Protein AF-A0A0P0V5Y0-F1 (afdb_monomer_lite)

Organism: Oryza sativa subsp. japonica (NCBI:txid39947)

Sequence (108 aa):
MEEQNARRGRGQGNDEEQRSMAKELRIKAKDQLRSLWWTFSMKVKYNGREELCYTEPRGRSHISLITACKAYLLHHTPSTTMQTSSINKKKEMVKCRLHHMHVRRLQQ

Structure (mmCIF, N/CA/C/O backbone):
data_AF-A0A0P0V5Y0-F1
#
_entry.id   AF-A0A0P0V5Y0-F1
#
loop_
_atom_site.group_PDB
_atom_site.id
_atom_site.type_symbol
_atom_site.label_atom_id
_atom_site.label_alt_id
_atom_site.label_comp_id
_atom_site.label_asym_id
_atom_site.label_entity_id
_atom_site.label_seq_id
_atom_site.pdbx_PDB_ins_code
_atom_site.Cartn_x
_atom_site.Cartn_y
_atom_site.Cartn_z
_atom_site.occupancy
_atom_site.B_iso_or_equiv
_atom_site.auth_seq_id
_atom_site.auth_comp_id
_atom_site.auth_asym_id
_atom_site.auth_atom_id
_atom_site.pdbx_PDB_model_num
ATOM 1 N N . MET A 1 1 ? 54.535 -7.305 -23.816 1.00 54.16 1 MET A N 1
ATOM 2 C CA . MET A 1 1 ? 53.908 -7.387 -22.477 1.00 54.16 1 MET A CA 1
ATOM 3 C C . MET A 1 1 ? 52.418 -7.164 -22.700 1.00 54.16 1 MET A C 1
ATOM 5 O O . MET A 1 1 ? 51.938 -6.047 -22.596 1.00 54.16 1 MET A O 1
ATOM 9 N N . GLU A 1 2 ? 51.734 -8.195 -23.188 1.00 54.25 2 GLU A N 1
ATOM 10 C CA . GLU A 1 2 ? 50.424 -8.098 -23.844 1.00 54.25 2 GLU A CA 1
ATOM 11 C C . GLU A 1 2 ? 49.467 -9.086 -23.176 1.00 54.25 2 GLU A C 1
ATOM 13 O O . GLU A 1 2 ? 49.187 -10.147 -23.706 1.00 54.25 2 GLU A O 1
ATOM 18 N N . GLU A 1 3 ? 49.032 -8.782 -21.952 1.00 57.47 3 GLU A N 1
ATOM 19 C CA . GLU A 1 3 ? 47.948 -9.539 -21.316 1.00 57.47 3 GLU A CA 1
ATOM 20 C C . GLU A 1 3 ? 47.280 -8.715 -20.209 1.00 57.47 3 GLU A C 1
ATOM 22 O O . GLU A 1 3 ? 47.335 -9.014 -19.020 1.00 57.47 3 GLU A O 1
ATOM 27 N N . GLN A 1 4 ? 46.649 -7.610 -20.592 1.00 65.19 4 GLN A N 1
ATOM 28 C CA . GLN A 1 4 ? 45.656 -6.962 -19.745 1.00 65.19 4 GLN A CA 1
ATOM 29 C C . GLN A 1 4 ? 44.454 -6.688 -20.621 1.00 65.19 4 GLN A C 1
ATOM 31 O O . GLN A 1 4 ? 44.540 -5.843 -21.500 1.00 65.19 4 GLN A O 1
ATOM 36 N N . ASN A 1 5 ? 43.389 -7.469 -20.431 1.00 58.19 5 ASN A N 1
ATOM 37 C CA . ASN A 1 5 ? 41.973 -7.115 -20.617 1.00 58.19 5 ASN A CA 1
ATOM 38 C C . ASN A 1 5 ? 41.115 -8.383 -20.799 1.00 58.19 5 ASN A C 1
ATOM 40 O O . ASN A 1 5 ? 40.244 -8.440 -21.666 1.00 58.19 5 ASN A O 1
ATOM 44 N N . ALA A 1 6 ? 41.299 -9.396 -19.943 1.00 60.72 6 ALA A N 1
ATOM 45 C CA . ALA A 1 6 ? 40.265 -10.405 -19.730 1.00 60.72 6 ALA A CA 1
ATOM 46 C C . ALA A 1 6 ? 39.089 -9.723 -19.012 1.00 60.72 6 ALA A C 1
ATOM 48 O O . ALA A 1 6 ? 39.053 -9.551 -17.789 1.00 60.72 6 ALA A O 1
ATOM 49 N N . ARG A 1 7 ? 38.170 -9.206 -19.828 1.00 59.94 7 ARG A N 1
ATOM 50 C CA . ARG A 1 7 ? 36.964 -8.485 -19.432 1.00 59.94 7 ARG A CA 1
ATOM 51 C C . ARG A 1 7 ? 36.176 -9.335 -18.440 1.00 59.94 7 ARG A C 1
ATOM 53 O O . ARG A 1 7 ? 35.706 -10.419 -18.765 1.00 59.94 7 ARG A O 1
ATOM 60 N N . ARG A 1 8 ? 36.012 -8.807 -17.225 1.00 56.88 8 ARG A N 1
ATOM 61 C CA . ARG A 1 8 ? 35.113 -9.338 -16.197 1.00 56.88 8 ARG A CA 1
ATOM 62 C C . ARG A 1 8 ? 33.692 -9.382 -16.765 1.00 56.88 8 ARG A C 1
ATOM 64 O O . ARG A 1 8 ? 33.005 -8.360 -16.764 1.00 56.88 8 ARG A O 1
ATOM 71 N N . GLY A 1 9 ? 33.268 -10.546 -17.252 1.00 52.00 9 GLY A N 1
ATOM 72 C CA . GLY A 1 9 ? 31.875 -10.831 -17.577 1.00 52.00 9 GLY A CA 1
ATOM 73 C C . GLY A 1 9 ? 31.048 -10.715 -16.302 1.00 52.00 9 GLY A C 1
ATOM 74 O O . GLY A 1 9 ? 31.023 -11.626 -15.480 1.00 52.00 9 GLY A O 1
ATOM 75 N N . ARG A 1 10 ? 30.446 -9.545 -16.079 1.00 57.91 10 ARG A N 1
ATOM 76 C CA . ARG A 1 10 ? 29.523 -9.319 -14.966 1.00 57.91 10 ARG A CA 1
ATOM 77 C C . ARG A 1 10 ? 28.174 -9.909 -15.352 1.00 57.91 10 ARG A C 1
ATOM 79 O O . ARG A 1 10 ? 27.623 -9.546 -16.383 1.00 57.91 10 ARG A O 1
ATOM 86 N N . GLY A 1 11 ? 27.704 -10.844 -14.530 1.00 56.50 11 GLY A N 1
ATOM 87 C CA . GLY A 1 11 ? 26.513 -11.654 -14.750 1.00 56.50 11 GLY A CA 1
ATOM 88 C C . GLY A 1 11 ? 25.241 -10.832 -14.901 1.00 56.50 11 GLY A C 1
ATOM 89 O O . GLY A 1 11 ? 24.633 -10.448 -13.912 1.00 56.50 11 GLY A O 1
ATOM 90 N N . GLN A 1 12 ? 24.836 -10.629 -16.151 1.00 62.06 12 GLN A N 1
ATOM 91 C CA . GLN A 1 12 ? 23.568 -10.002 -16.531 1.00 62.06 12 GLN A CA 1
ATOM 92 C C . GLN A 1 12 ? 22.372 -10.972 -16.453 1.00 62.06 12 GLN A C 1
ATOM 94 O O . GLN A 1 12 ? 21.233 -10.538 -16.556 1.00 62.06 12 GLN A O 1
ATOM 99 N N . GLY A 1 13 ? 22.601 -12.279 -16.261 1.00 67.06 13 GLY A N 1
ATOM 100 C CA . GLY A 1 13 ? 21.538 -13.293 -16.324 1.00 67.06 13 GLY A CA 1
ATOM 101 C C . GLY A 1 13 ? 20.594 -13.330 -15.117 1.00 67.06 13 GLY A C 1
ATOM 102 O O . GLY A 1 13 ? 19.420 -13.642 -15.272 1.00 67.06 13 GLY A O 1
ATOM 103 N N . ASN A 1 14 ? 21.066 -12.970 -13.919 1.00 79.12 14 ASN A N 1
ATOM 104 C CA . ASN A 1 14 ? 20.279 -13.170 -12.694 1.00 79.12 14 ASN A CA 1
ATOM 105 C C . ASN A 1 14 ? 19.366 -11.980 -12.355 1.00 79.12 14 ASN A C 1
ATOM 107 O O . ASN A 1 14 ? 18.508 -12.098 -11.482 1.00 79.12 14 ASN A O 1
ATOM 111 N N . ASP A 1 15 ? 19.543 -10.831 -13.010 1.00 86.12 15 ASP A N 1
ATOM 112 C CA . ASP A 1 15 ? 18.839 -9.596 -12.647 1.00 86.12 15 ASP A CA 1
ATOM 113 C C . ASP A 1 15 ? 17.341 -9.666 -12.988 1.00 86.12 15 ASP A C 1
ATOM 115 O O . ASP A 1 15 ? 16.496 -9.198 -12.218 1.00 86.12 15 ASP A O 1
ATOM 119 N N . GLU A 1 16 ? 16.989 -10.279 -14.122 1.00 89.06 16 GLU A N 1
ATOM 120 C CA . GLU A 1 16 ? 15.594 -10.428 -14.549 1.00 89.06 16 GLU A CA 1
ATOM 121 C C . GLU A 1 16 ? 14.837 -11.449 -13.693 1.00 89.06 16 GLU A C 1
ATOM 123 O O . GLU A 1 16 ? 13.730 -11.162 -13.226 1.00 89.06 16 GLU A O 1
ATOM 128 N N . GLU A 1 17 ? 15.455 -12.596 -13.403 1.00 90.06 17 GLU A N 1
ATOM 129 C CA . GLU A 1 17 ? 14.879 -13.614 -12.520 1.00 90.06 17 GLU A CA 1
ATOM 130 C C . GLU A 1 17 ? 14.650 -13.054 -11.110 1.00 90.06 17 GLU A C 1
ATOM 132 O O . GLU A 1 17 ? 13.548 -13.160 -10.562 1.00 90.06 17 GLU A O 1
ATOM 137 N N . GLN A 1 18 ? 15.642 -12.352 -10.550 1.00 91.88 18 GLN A N 1
ATOM 138 C CA . GLN A 1 18 ? 15.505 -11.686 -9.252 1.00 91.88 18 GLN A CA 1
ATOM 139 C C . GLN A 1 18 ? 14.395 -10.633 -9.261 1.00 91.88 18 GLN A C 1
ATOM 141 O O . GLN A 1 18 ? 13.644 -10.512 -8.288 1.00 91.88 18 GLN A O 1
ATOM 146 N N . ARG A 1 19 ? 14.247 -9.875 -10.353 1.00 93.06 19 ARG A N 1
ATOM 147 C CA . ARG A 1 19 ? 13.165 -8.894 -10.497 1.00 93.06 19 ARG A CA 1
ATOM 148 C C . ARG A 1 19 ? 11.794 -9.566 -10.552 1.00 93.06 19 ARG A C 1
ATOM 150 O O . ARG A 1 19 ? 10.856 -9.060 -9.925 1.00 93.06 19 ARG A O 1
ATOM 157 N N . SER A 1 20 ? 11.676 -10.679 -11.272 1.00 94.25 20 SER A N 1
ATOM 158 C CA . SER A 1 20 ? 10.446 -11.470 -11.354 1.00 94.25 20 SER A CA 1
ATOM 159 C C . SER A 1 20 ? 10.061 -12.027 -9.981 1.00 94.25 20 SER A C 1
ATOM 161 O O . SER A 1 20 ? 8.964 -11.761 -9.482 1.00 94.25 20 SER A O 1
ATOM 163 N N . MET A 1 21 ? 11.013 -12.659 -9.293 1.00 95.12 21 MET A N 1
ATOM 164 C CA . MET A 1 21 ? 10.824 -13.186 -7.941 1.00 95.12 21 MET A CA 1
ATOM 165 C C . MET A 1 21 ? 10.452 -12.080 -6.944 1.00 95.12 21 MET A C 1
ATOM 167 O O . MET A 1 21 ? 9.522 -12.224 -6.148 1.00 95.12 21 MET A O 1
ATOM 171 N N . ALA A 1 22 ? 11.110 -10.919 -7.013 1.00 95.19 22 ALA A N 1
ATOM 172 C CA . ALA A 1 22 ? 10.776 -9.777 -6.168 1.00 95.19 22 ALA A CA 1
ATOM 173 C C . ALA A 1 22 ? 9.351 -9.256 -6.423 1.00 95.19 22 ALA A C 1
ATOM 175 O O . ALA A 1 22 ? 8.686 -8.800 -5.488 1.00 95.19 22 ALA A O 1
ATOM 176 N N . LYS A 1 23 ? 8.864 -9.306 -7.670 1.00 96.06 23 LYS A N 1
ATOM 177 C CA . LYS A 1 23 ? 7.481 -8.942 -8.008 1.00 96.06 23 LYS A CA 1
ATOM 178 C C . LYS A 1 23 ? 6.495 -9.938 -7.401 1.00 96.06 23 LYS A C 1
ATOM 180 O O . LYS A 1 23 ? 5.525 -9.505 -6.779 1.00 96.06 23 LYS A O 1
ATOM 185 N N . GLU A 1 24 ? 6.765 -11.232 -7.519 1.00 97.12 24 GLU A N 1
ATOM 186 C CA . GLU A 1 24 ? 5.932 -12.287 -6.938 1.00 97.12 24 GLU A CA 1
ATOM 187 C C . GLU A 1 24 ? 5.846 -12.165 -5.410 1.00 97.12 24 GLU A C 1
ATOM 189 O O . GLU A 1 24 ? 4.752 -12.150 -4.845 1.00 97.12 24 GLU A O 1
ATOM 194 N N . LEU A 1 25 ? 6.983 -11.968 -4.736 1.00 96.62 25 LEU A N 1
ATOM 195 C CA . LEU A 1 25 ? 7.025 -11.772 -3.285 1.00 96.62 25 LEU A CA 1
ATOM 196 C C . LEU A 1 25 ? 6.228 -10.540 -2.840 1.00 96.62 25 LEU A C 1
ATOM 198 O O . LEU A 1 25 ? 5.548 -10.580 -1.814 1.00 96.62 25 LEU A O 1
ATOM 202 N N . ARG A 1 26 ? 6.260 -9.448 -3.614 1.00 97.31 26 ARG A N 1
ATOM 203 C CA . ARG A 1 26 ? 5.447 -8.253 -3.329 1.00 97.31 26 ARG A CA 1
ATOM 204 C C . ARG A 1 26 ? 3.953 -8.525 -3.465 1.00 97.31 26 ARG A C 1
ATOM 206 O O . ARG A 1 26 ? 3.184 -7.966 -2.687 1.00 97.31 26 ARG A O 1
ATOM 213 N N . ILE A 1 27 ? 3.545 -9.331 -4.445 1.00 97.50 27 ILE A N 1
ATOM 214 C CA . ILE A 1 27 ? 2.141 -9.719 -4.633 1.00 97.50 27 ILE A CA 1
ATOM 215 C C . ILE A 1 27 ? 1.693 -10.577 -3.450 1.00 97.50 27 ILE A C 1
ATOM 217 O O . ILE A 1 27 ? 0.775 -10.176 -2.740 1.00 97.50 27 ILE A O 1
ATOM 221 N N . LYS A 1 28 ? 2.432 -11.649 -3.140 1.00 97.94 28 LYS A N 1
ATOM 222 C CA . LYS A 1 28 ? 2.146 -12.521 -1.990 1.00 97.94 28 LYS A CA 1
ATOM 223 C C . LYS A 1 28 ? 2.055 -11.737 -0.682 1.00 97.94 28 LYS A C 1
ATOM 225 O O . LYS A 1 28 ? 1.118 -11.928 0.083 1.00 97.94 28 LYS A O 1
ATOM 230 N N . ALA A 1 29 ? 2.983 -10.809 -0.441 1.00 97.31 29 ALA A N 1
ATOM 231 C CA . ALA A 1 29 ? 2.943 -9.955 0.744 1.00 97.31 29 ALA A CA 1
ATOM 232 C C . ALA A 1 29 ? 1.667 -9.098 0.803 1.00 97.31 29 ALA A C 1
ATOM 234 O O . ALA A 1 29 ? 1.042 -8.998 1.856 1.00 97.31 29 ALA A O 1
ATOM 235 N N . LYS A 1 30 ? 1.248 -8.500 -0.319 1.00 97.25 30 LYS A N 1
ATOM 236 C CA . LYS A 1 30 ? -0.006 -7.735 -0.383 1.00 97.25 30 LYS A CA 1
ATOM 237 C C . LYS A 1 30 ? -1.228 -8.614 -0.140 1.00 97.25 30 LYS A C 1
ATOM 239 O O . LYS A 1 30 ? -2.139 -8.172 0.553 1.00 97.25 30 LYS A O 1
ATOM 244 N N . ASP A 1 31 ? -1.246 -9.828 -0.675 1.00 98.00 31 ASP A N 1
ATOM 245 C CA . ASP A 1 31 ? -2.367 -10.752 -0.495 1.00 98.00 31 ASP A CA 1
ATOM 246 C C . ASP A 1 31 ? -2.488 -11.209 0.962 1.00 98.00 31 ASP A C 1
ATOM 248 O O . ASP A 1 31 ? -3.588 -11.215 1.513 1.00 98.00 31 ASP A O 1
ATOM 252 N N . GLN A 1 32 ? -1.360 -11.465 1.633 1.00 96.69 32 GLN A N 1
ATOM 253 C CA . GLN A 1 32 ? -1.345 -11.732 3.075 1.00 96.69 32 GLN A CA 1
ATOM 254 C C . GLN A 1 32 ? -1.903 -10.548 3.871 1.00 96.69 32 GLN A C 1
ATOM 256 O O . GLN A 1 32 ? -2.802 -10.724 4.690 1.00 96.69 32 GLN A O 1
ATOM 261 N N . LEU A 1 33 ? -1.457 -9.321 3.588 1.00 97.12 33 LEU A N 1
ATOM 262 C CA . LEU A 1 33 ? -1.998 -8.134 4.255 1.00 97.12 33 LEU A CA 1
ATOM 263 C C . LEU A 1 33 ? -3.512 -7.980 4.003 1.00 97.12 33 LEU A C 1
ATOM 265 O O . LEU A 1 33 ? -4.262 -7.725 4.943 1.00 97.12 33 LEU A O 1
ATOM 269 N N . ARG A 1 34 ? -3.989 -8.202 2.771 1.00 96.88 34 ARG A N 1
ATOM 270 C CA . ARG A 1 34 ? -5.427 -8.164 2.438 1.00 96.88 34 ARG A CA 1
ATOM 271 C C . ARG A 1 34 ? -6.240 -9.191 3.215 1.00 96.88 34 ARG A C 1
ATOM 273 O O . ARG A 1 34 ? -7.299 -8.842 3.725 1.00 96.88 34 ARG A O 1
ATOM 280 N N . SER A 1 35 ? -5.744 -10.424 3.339 1.00 96.50 35 SER A N 1
ATOM 281 C CA . SER A 1 35 ? -6.420 -11.466 4.132 1.00 96.50 35 SER A CA 1
ATOM 282 C C . SER A 1 35 ? -6.575 -11.088 5.608 1.00 96.50 35 SER A C 1
ATOM 284 O O . SER A 1 35 ? -7.475 -11.569 6.289 1.00 96.50 35 SER A O 1
ATOM 286 N N . LEU A 1 36 ? -5.736 -10.168 6.082 1.00 95.06 36 LEU A N 1
ATOM 287 C CA . LEU A 1 36 ? -5.738 -9.634 7.437 1.00 95.06 36 LEU A CA 1
ATOM 288 C C . LEU A 1 36 ? -6.383 -8.251 7.516 1.00 95.06 36 LEU A C 1
ATOM 290 O O . LEU A 1 36 ? -6.069 -7.468 8.414 1.00 95.06 36 LEU A O 1
ATOM 294 N N . TRP A 1 37 ? -7.279 -7.952 6.575 1.00 96.38 37 TRP A N 1
ATOM 295 C CA . TRP A 1 37 ? -8.100 -6.744 6.580 1.00 96.38 37 TRP A CA 1
ATOM 296 C C . TRP A 1 37 ? -7.301 -5.445 6.453 1.00 96.38 37 TRP A C 1
ATOM 298 O O . TRP A 1 37 ? -7.777 -4.371 6.822 1.00 96.38 37 TRP A O 1
ATOM 308 N N . TRP A 1 38 ? -6.087 -5.513 5.904 1.00 97.75 38 TRP A N 1
ATOM 309 C CA . TRP A 1 38 ? -5.384 -4.302 5.513 1.00 97.75 38 TRP A CA 1
ATOM 310 C C . TRP A 1 38 ? -6.015 -3.721 4.257 1.00 97.75 38 TRP A C 1
ATOM 312 O O . TRP A 1 38 ? -6.322 -4.435 3.299 1.00 97.75 38 TRP A O 1
ATOM 322 N N . THR A 1 39 ? -6.140 -2.400 4.237 1.00 97.38 39 THR A N 1
ATOM 323 C CA . THR A 1 39 ? -6.653 -1.665 3.080 1.00 97.38 39 THR A CA 1
ATOM 324 C C . THR A 1 39 ? -5.531 -0.890 2.402 1.00 97.38 39 THR A C 1
ATOM 326 O O . THR A 1 39 ? -4.569 -0.455 3.040 1.00 97.38 39 THR A O 1
ATOM 329 N N . PHE A 1 40 ? -5.627 -0.741 1.080 1.00 96.25 40 PHE A N 1
ATOM 330 C CA . PHE A 1 40 ? -4.659 0.007 0.283 1.00 96.25 40 PHE A CA 1
ATOM 331 C C . PHE A 1 40 ? -5.362 1.189 -0.368 1.00 96.25 40 PHE A C 1
ATOM 333 O O . PHE A 1 40 ? -6.320 0.998 -1.114 1.00 96.25 40 PHE A O 1
ATOM 340 N N . SER A 1 41 ? -4.890 2.400 -0.092 1.00 95.50 41 SER A N 1
ATOM 341 C CA . SER A 1 41 ? -5.467 3.634 -0.630 1.00 95.50 41 SER A CA 1
ATOM 342 C C . SER A 1 41 ? -4.394 4.461 -1.319 1.00 95.50 41 SER A C 1
ATOM 344 O O . SER A 1 41 ? -3.258 4.527 -0.851 1.00 95.50 41 SER A O 1
ATOM 346 N N . MET A 1 42 ? -4.742 5.090 -2.440 1.00 95.62 42 MET A N 1
ATOM 347 C CA . MET A 1 42 ? -3.883 6.094 -3.054 1.00 95.62 42 MET A CA 1
ATOM 348 C C . MET A 1 42 ? -4.177 7.445 -2.409 1.00 95.62 42 MET A C 1
ATOM 350 O O . MET A 1 42 ? -5.336 7.855 -2.342 1.00 95.62 42 MET A O 1
ATOM 354 N N . LYS A 1 43 ? -3.147 8.131 -1.915 1.00 92.44 43 LYS A N 1
ATOM 355 C CA . LYS A 1 43 ? -3.268 9.498 -1.400 1.00 92.44 43 LYS A CA 1
ATOM 356 C C . LYS A 1 43 ? -2.514 10.452 -2.309 1.00 92.44 43 LYS A C 1
ATOM 358 O O . LYS A 1 43 ? -1.332 10.245 -2.567 1.00 92.44 43 LYS A O 1
ATOM 363 N N . VAL A 1 44 ? -3.187 11.507 -2.751 1.00 94.19 44 VAL A N 1
ATOM 364 C CA . VAL A 1 44 ? -2.568 12.598 -3.509 1.00 94.19 44 VAL A CA 1
ATOM 365 C C . VAL A 1 44 ? -2.044 13.639 -2.522 1.00 94.19 44 VAL A C 1
ATOM 367 O O . VAL A 1 44 ? -2.777 14.098 -1.645 1.00 94.19 44 VAL A O 1
ATOM 370 N N . LYS A 1 45 ? -0.762 13.990 -2.626 1.00 90.69 45 LYS A N 1
ATOM 371 C CA . LYS A 1 45 ? -0.135 15.059 -1.836 1.00 90.69 45 LYS A CA 1
ATOM 372 C C . LYS A 1 45 ? -0.353 16.432 -2.477 1.00 90.69 45 LYS A C 1
ATOM 374 O O . LYS A 1 45 ? -0.714 16.534 -3.643 1.00 90.69 45 LYS A O 1
ATOM 379 N N . TYR A 1 46 ? -0.046 17.498 -1.732 1.00 91.69 46 TYR A N 1
ATOM 380 C CA . TYR A 1 46 ? -0.146 18.893 -2.198 1.00 91.69 46 TYR A CA 1
ATOM 381 C C . TYR A 1 46 ? 0.651 19.180 -3.483 1.00 91.69 46 TYR A C 1
ATOM 383 O O . TYR A 1 46 ? 0.305 20.074 -4.241 1.00 91.69 46 TYR A O 1
ATOM 391 N N . ASN A 1 47 ? 1.719 18.420 -3.733 1.00 94.00 47 ASN A N 1
ATOM 392 C CA . ASN A 1 47 ? 2.545 18.525 -4.935 1.00 94.00 47 ASN A CA 1
ATOM 393 C C . ASN A 1 47 ? 2.010 17.687 -6.114 1.00 94.00 47 ASN A C 1
ATOM 395 O O . ASN A 1 47 ? 2.739 17.473 -7.078 1.00 94.00 47 ASN A O 1
ATOM 399 N N . GLY A 1 48 ? 0.794 17.142 -6.009 1.00 93.69 48 GLY A N 1
ATOM 400 C CA . GLY A 1 48 ? 0.194 16.251 -7.004 1.00 93.69 48 GLY A CA 1
ATOM 401 C C . GLY A 1 48 ? 0.769 14.831 -7.011 1.00 93.69 48 GLY A C 1
ATOM 402 O O . GLY A 1 48 ? 0.331 14.000 -7.800 1.00 93.69 48 GLY A O 1
ATOM 403 N N . ARG A 1 49 ? 1.739 14.512 -6.144 1.00 94.19 49 ARG A N 1
ATOM 404 C CA . ARG A 1 49 ? 2.327 13.172 -6.089 1.00 94.19 49 ARG A CA 1
ATOM 405 C C . ARG A 1 49 ? 1.366 12.194 -5.428 1.00 94.19 49 ARG A C 1
ATOM 407 O O . ARG A 1 49 ? 0.945 12.402 -4.291 1.00 94.19 49 ARG A O 1
ATOM 414 N N . GLU A 1 50 ? 1.112 11.090 -6.112 1.00 94.25 50 GLU A N 1
ATOM 415 C CA . GLU A 1 50 ? 0.359 9.966 -5.574 1.00 94.25 50 GLU A CA 1
ATOM 416 C C . GLU A 1 50 ? 1.250 9.035 -4.747 1.00 94.25 50 GLU A C 1
ATOM 418 O O . GLU A 1 50 ? 2.361 8.670 -5.149 1.00 94.25 50 GLU A O 1
ATOM 423 N N . GLU A 1 51 ? 0.760 8.635 -3.578 1.00 93.38 51 GLU A N 1
ATOM 424 C CA . GLU A 1 51 ? 1.429 7.684 -2.702 1.00 93.38 51 GLU A CA 1
ATOM 425 C C . GLU A 1 51 ? 0.477 6.587 -2.233 1.00 93.38 51 GLU A C 1
ATOM 427 O O . GLU A 1 51 ? -0.580 6.839 -1.649 1.00 93.38 51 GLU A O 1
ATOM 432 N N . LEU A 1 52 ? 0.901 5.342 -2.450 1.00 94.69 52 LEU A N 1
ATOM 433 C CA . LEU A 1 52 ? 0.183 4.167 -1.986 1.00 94.69 52 LEU A CA 1
ATOM 434 C C . LEU A 1 52 ? 0.365 4.007 -0.474 1.00 94.69 52 LEU A C 1
ATOM 436 O O . LEU A 1 52 ? 1.468 3.743 0.010 1.00 94.69 52 LEU A O 1
ATOM 440 N N . CYS A 1 53 ? -0.736 4.116 0.257 1.00 96.62 53 CYS A N 1
ATOM 441 C CA . CYS A 1 53 ? -0.812 3.922 1.695 1.00 96.62 53 CYS A CA 1
ATOM 442 C C . CYS A 1 53 ? -1.374 2.537 2.030 1.00 96.62 53 CYS A C 1
ATOM 444 O O . CYS A 1 53 ? -2.320 2.067 1.402 1.00 96.62 53 CYS A O 1
ATOM 446 N N . TYR A 1 54 ? -0.800 1.913 3.053 1.00 98.00 54 TYR A N 1
ATOM 447 C CA . TYR A 1 54 ? -1.173 0.614 3.601 1.00 98.00 54 TYR A CA 1
ATOM 448 C C . TYR A 1 54 ? -1.746 0.841 4.995 1.00 98.00 54 TYR A C 1
ATOM 450 O O . TYR A 1 54 ? -1.010 1.240 5.898 1.00 98.00 54 TYR A O 1
ATOM 458 N N . THR A 1 55 ? -3.039 0.624 5.176 1.00 97.31 55 THR A N 1
ATOM 459 C CA . THR A 1 55 ? -3.732 0.932 6.426 1.00 97.31 55 THR A CA 1
ATOM 460 C C . THR A 1 55 ? -4.044 -0.352 7.179 1.00 97.31 55 THR A C 1
ATOM 462 O O . THR A 1 55 ? -4.705 -1.248 6.657 1.00 97.31 55 THR A O 1
ATOM 465 N N . GLU A 1 56 ? -3.534 -0.431 8.406 1.00 95.81 56 GLU A N 1
ATOM 466 C CA . GLU A 1 56 ? -3.841 -1.482 9.369 1.00 95.81 56 GLU A CA 1
ATOM 467 C C . GLU A 1 56 ? -5.330 -1.454 9.738 1.00 95.81 56 GLU A C 1
ATOM 469 O O . GLU A 1 56 ? -5.905 -0.367 9.854 1.00 95.81 56 GLU A O 1
ATOM 474 N N . PRO A 1 57 ? -5.933 -2.603 10.087 1.00 95.19 57 PRO A N 1
ATOM 475 C CA . PRO A 1 57 ? -7.293 -2.644 10.634 1.00 95.19 57 PRO A CA 1
ATOM 476 C C . PRO A 1 57 ? -7.441 -1.847 11.944 1.00 95.19 57 PRO A C 1
ATOM 478 O O . PRO A 1 57 ? -8.538 -1.442 12.309 1.00 95.19 57 PRO A O 1
ATOM 481 N N . ARG A 1 58 ? -6.332 -1.565 12.643 1.00 92.31 58 ARG A N 1
ATOM 482 C CA . ARG A 1 58 ? -6.285 -0.703 13.840 1.00 92.31 58 ARG A CA 1
ATOM 483 C C . ARG A 1 58 ? -6.244 0.802 13.523 1.00 92.31 58 ARG A C 1
ATOM 485 O O . ARG A 1 58 ? -6.145 1.608 14.442 1.00 92.31 58 ARG A O 1
ATOM 492 N N . GLY A 1 59 ? -6.258 1.189 12.246 1.00 92.38 59 GLY A N 1
ATOM 493 C CA . GLY A 1 59 ? -6.317 2.582 11.785 1.00 92.38 59 GLY A CA 1
ATOM 494 C C . GLY A 1 59 ? -4.966 3.244 11.486 1.00 92.38 59 GLY A C 1
ATOM 495 O O . GLY A 1 59 ? -4.924 4.312 10.874 1.00 92.38 59 GLY A O 1
ATOM 496 N N . ARG A 1 60 ? -3.834 2.627 11.850 1.00 95.00 60 ARG A N 1
ATOM 497 C CA . ARG A 1 60 ? -2.510 3.169 11.497 1.00 95.00 60 ARG A CA 1
ATOM 498 C C . ARG A 1 60 ? -2.243 2.994 10.009 1.00 95.00 60 ARG A C 1
ATOM 500 O O . ARG A 1 60 ? -2.505 1.937 9.451 1.00 95.00 60 ARG A O 1
ATOM 507 N N . SER A 1 61 ? -1.684 4.016 9.370 1.00 95.56 61 SER A N 1
ATOM 508 C CA . SER A 1 61 ? -1.349 3.981 7.944 1.00 95.56 61 SER A CA 1
ATOM 509 C C . SER A 1 61 ? 0.158 4.058 7.723 1.00 95.56 61 SER A C 1
ATOM 511 O O . SER A 1 61 ? 0.845 4.849 8.364 1.00 95.56 61 SER A O 1
ATOM 513 N N . HIS A 1 62 ? 0.656 3.279 6.768 1.00 96.56 62 HIS A N 1
ATOM 514 C CA . HIS A 1 62 ? 2.064 3.187 6.394 1.00 96.56 62 HIS A CA 1
ATOM 515 C C . HIS A 1 62 ? 2.250 3.551 4.928 1.00 96.56 62 HIS A C 1
ATOM 517 O O . HIS A 1 62 ? 1.492 3.110 4.073 1.00 96.56 62 HIS A O 1
ATOM 523 N N . ILE A 1 63 ? 3.301 4.299 4.611 1.00 94.56 63 ILE A N 1
ATOM 524 C CA . ILE A 1 63 ? 3.587 4.748 3.236 1.00 94.56 63 ILE A CA 1
ATOM 525 C C . ILE A 1 63 ? 4.390 3.732 2.407 1.00 94.56 63 ILE A C 1
ATOM 527 O O . ILE A 1 63 ? 4.728 3.987 1.255 1.00 94.56 63 ILE A O 1
ATOM 531 N N . SER A 1 64 ? 4.776 2.592 2.991 1.00 95.19 64 SER A N 1
ATOM 532 C CA . SER A 1 64 ? 5.583 1.585 2.301 1.00 95.19 64 SER A CA 1
ATOM 533 C C . SER A 1 64 ? 5.166 0.166 2.670 1.00 95.19 64 SER A C 1
ATOM 535 O O . SER A 1 64 ? 4.844 -0.117 3.826 1.00 95.19 64 SER A O 1
ATOM 537 N N . LEU A 1 65 ? 5.260 -0.742 1.692 1.00 96.56 65 LEU A N 1
ATOM 538 C CA . LEU A 1 65 ? 5.002 -2.169 1.895 1.00 96.56 65 LEU A CA 1
ATOM 539 C C . LEU A 1 65 ? 5.937 -2.766 2.955 1.00 96.56 65 LEU A C 1
ATOM 541 O O . LEU A 1 65 ? 5.516 -3.582 3.760 1.00 96.56 65 LEU A O 1
ATOM 545 N N . ILE A 1 66 ? 7.202 -2.338 2.984 1.00 96.56 66 ILE A N 1
ATOM 546 C CA . ILE A 1 66 ? 8.192 -2.853 3.940 1.00 96.56 66 ILE A CA 1
ATOM 547 C C . ILE A 1 66 ? 7.780 -2.503 5.371 1.00 96.56 66 ILE A C 1
ATOM 549 O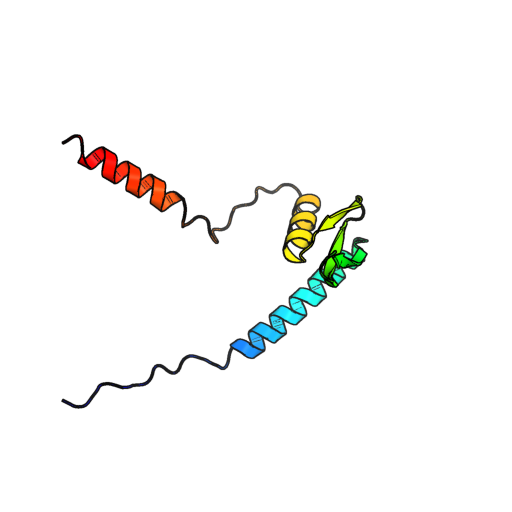 O . ILE A 1 66 ? 7.832 -3.360 6.252 1.00 96.56 66 ILE A O 1
ATOM 553 N N . THR A 1 67 ? 7.369 -1.256 5.613 1.00 96.69 67 THR A N 1
ATOM 554 C CA . THR A 1 67 ? 6.919 -0.820 6.941 1.00 96.69 67 THR A CA 1
ATOM 555 C C . THR A 1 67 ? 5.641 -1.549 7.347 1.00 96.69 67 THR A C 1
ATOM 557 O O . THR A 1 67 ? 5.563 -2.026 8.476 1.00 96.69 67 THR A O 1
ATOM 560 N N . ALA A 1 68 ? 4.699 -1.720 6.414 1.00 97.12 68 ALA A N 1
ATOM 561 C CA . ALA A 1 68 ? 3.485 -2.503 6.632 1.00 97.12 68 ALA A CA 1
ATOM 562 C C . ALA A 1 68 ? 3.802 -3.954 7.040 1.00 97.12 68 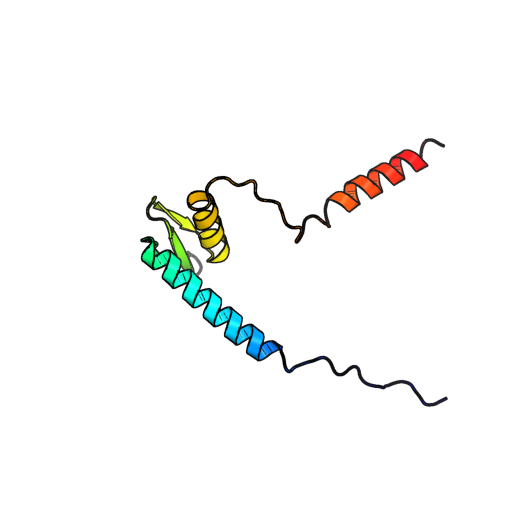ALA A C 1
ATOM 564 O O . ALA A 1 68 ? 3.320 -4.422 8.068 1.00 97.12 68 ALA A O 1
ATOM 565 N N . CYS A 1 69 ? 4.692 -4.641 6.314 1.00 96.50 69 CYS A N 1
ATOM 566 C CA . CYS A 1 69 ? 5.112 -6.002 6.660 1.00 96.50 69 CYS A CA 1
ATOM 567 C C . CYS A 1 69 ? 5.800 -6.075 8.031 1.00 96.50 69 CYS A C 1
ATOM 569 O O . CYS A 1 69 ? 5.554 -7.007 8.791 1.00 96.50 69 CYS A O 1
ATOM 571 N N . LYS A 1 70 ? 6.643 -5.096 8.382 1.00 95.75 70 LYS A N 1
ATOM 572 C CA . LYS A 1 70 ? 7.279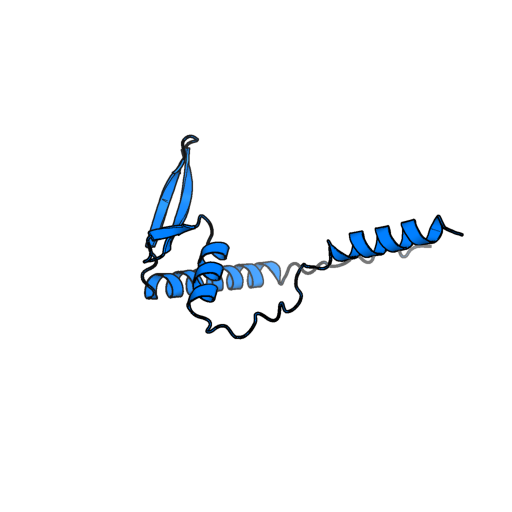 -5.043 9.709 1.00 95.75 70 LYS A CA 1
ATOM 573 C C . LYS A 1 70 ? 6.255 -4.873 10.829 1.00 95.75 70 LYS A C 1
ATOM 575 O O . LYS A 1 70 ? 6.358 -5.554 11.843 1.00 95.75 70 LYS A O 1
ATOM 580 N N . ALA A 1 71 ? 5.280 -3.984 10.643 1.00 94.75 71 ALA A N 1
ATOM 581 C CA . ALA A 1 71 ? 4.209 -3.773 11.610 1.00 94.75 71 ALA A CA 1
ATOM 582 C C . ALA A 1 71 ? 3.326 -5.022 11.752 1.00 94.75 71 ALA A C 1
ATOM 584 O O . ALA A 1 71 ? 3.016 -5.427 12.869 1.00 94.75 71 ALA A O 1
ATOM 585 N N . TYR A 1 72 ? 3.006 -5.689 10.639 1.00 94.25 72 TYR A N 1
ATOM 586 C CA . TYR A 1 72 ? 2.329 -6.983 10.651 1.00 94.25 72 TYR A CA 1
ATOM 587 C C . TYR A 1 72 ? 3.088 -8.019 11.496 1.00 94.25 72 TYR A C 1
ATOM 589 O O . TYR A 1 72 ? 2.511 -8.573 12.434 1.00 94.25 72 TYR A O 1
ATOM 597 N N . LEU A 1 73 ? 4.380 -8.228 11.213 1.00 93.31 73 LEU A N 1
ATOM 598 C CA . LEU A 1 73 ? 5.210 -9.200 11.929 1.00 93.31 73 LEU A CA 1
ATOM 599 C C . LEU A 1 73 ? 5.289 -8.885 13.424 1.00 93.31 73 LEU A C 1
ATOM 601 O O . LEU A 1 73 ? 5.088 -9.784 14.228 1.00 93.31 73 LEU A O 1
ATOM 605 N N . LEU A 1 74 ? 5.470 -7.616 13.801 1.00 91.06 74 LEU A N 1
ATOM 606 C CA . LEU A 1 74 ? 5.513 -7.197 15.207 1.00 91.06 74 LEU A CA 1
ATOM 607 C C . LEU A 1 74 ? 4.261 -7.612 16.002 1.00 91.06 74 LEU A C 1
ATOM 609 O O . LEU A 1 74 ? 4.356 -7.861 17.200 1.00 91.06 74 LEU A O 1
ATOM 613 N N . HIS A 1 75 ? 3.097 -7.677 15.352 1.00 85.88 75 HIS A N 1
ATOM 614 C CA . HIS A 1 75 ? 1.831 -8.033 15.994 1.00 85.88 75 HIS A CA 1
ATOM 615 C C . HIS A 1 75 ? 1.467 -9.522 15.904 1.00 85.88 75 HIS A C 1
ATOM 617 O O . HIS A 1 75 ? 0.612 -9.958 16.671 1.00 85.88 75 HIS A O 1
ATOM 623 N N . HIS A 1 76 ? 2.076 -10.285 14.991 1.00 84.50 76 HIS A N 1
ATOM 624 C CA . HIS A 1 76 ? 1.692 -11.679 14.712 1.00 84.50 76 HIS A CA 1
ATOM 625 C C . HIS A 1 76 ? 2.778 -12.695 15.043 1.00 84.50 76 HIS A C 1
ATOM 627 O O . HIS A 1 76 ? 2.471 -13.870 15.227 1.00 84.50 76 HIS A O 1
ATOM 633 N N . THR A 1 77 ? 4.038 -12.279 15.154 1.00 77.94 77 THR A N 1
ATOM 634 C CA . THR A 1 77 ? 5.039 -13.138 15.774 1.00 77.94 77 THR A CA 1
ATOM 635 C C . THR A 1 77 ? 4.832 -13.039 17.283 1.00 77.94 77 THR A C 1
ATOM 637 O O . THR A 1 77 ? 5.014 -11.940 17.823 1.00 77.94 77 THR A O 1
ATOM 640 N N . PRO A 1 78 ? 4.474 -14.128 17.994 1.00 66.81 78 PRO A N 1
ATOM 641 C CA . PRO A 1 78 ? 4.655 -14.132 19.437 1.00 66.81 78 PRO A CA 1
ATOM 642 C C . PRO A 1 78 ? 6.116 -13.768 19.684 1.00 66.81 78 PRO A C 1
ATOM 644 O O . PRO A 1 78 ? 6.973 -14.152 18.892 1.00 66.81 78 PRO A O 1
ATOM 647 N N . SER A 1 79 ? 6.374 -12.963 20.711 1.00 57.69 79 SER A N 1
ATOM 648 C CA . SER A 1 79 ? 7.679 -12.407 21.072 1.00 57.69 79 SER A CA 1
ATOM 649 C C . SER A 1 79 ? 8.742 -13.492 21.334 1.00 57.69 79 SER A C 1
ATOM 651 O O . SER A 1 79 ? 9.241 -13.645 22.444 1.00 57.69 79 SER A O 1
ATOM 653 N N . THR A 1 80 ? 9.135 -14.245 20.315 1.00 54.53 80 THR A N 1
ATOM 654 C CA . THR A 1 80 ? 10.405 -14.937 20.239 1.00 54.53 80 THR A CA 1
ATOM 655 C C . THR A 1 80 ? 11.364 -13.864 19.786 1.00 54.53 80 THR A C 1
ATOM 657 O O . THR A 1 80 ? 11.438 -13.552 18.599 1.00 54.53 80 THR A O 1
ATOM 660 N N . THR A 1 81 ? 11.987 -13.225 20.779 1.00 58.38 81 THR A N 1
ATOM 661 C CA . THR A 1 81 ? 13.260 -12.513 20.704 1.00 58.38 81 THR A CA 1
ATOM 662 C C . THR A 1 81 ? 13.770 -12.454 19.278 1.00 58.38 81 THR A C 1
ATOM 664 O O . THR A 1 81 ? 14.315 -13.445 18.792 1.00 58.38 81 THR A O 1
ATOM 667 N N . MET A 1 82 ? 13.545 -11.324 18.596 1.00 51.97 82 MET A N 1
ATOM 668 C CA . MET A 1 82 ? 14.187 -11.043 17.320 1.00 51.97 82 MET A CA 1
ATOM 669 C C . MET A 1 82 ? 15.689 -11.187 17.562 1.00 51.97 82 MET A C 1
ATOM 671 O O . MET A 1 82 ? 16.359 -10.240 17.977 1.00 51.97 82 MET A O 1
ATOM 675 N N . GLN A 1 83 ? 16.224 -12.385 17.314 1.00 42.97 83 GLN A N 1
ATOM 676 C CA . GLN A 1 83 ? 17.588 -12.536 16.883 1.00 42.97 83 GLN A CA 1
ATOM 677 C C . GLN A 1 83 ? 17.647 -11.612 15.684 1.00 42.97 83 GLN A C 1
ATOM 679 O O . GLN A 1 83 ? 17.093 -11.885 14.620 1.00 42.97 83 GLN A O 1
ATOM 684 N N . THR A 1 84 ? 18.245 -10.446 15.885 1.00 49.44 84 THR A N 1
ATOM 685 C CA . THR A 1 84 ? 18.804 -9.692 14.789 1.00 49.44 84 THR A CA 1
ATOM 686 C C . THR A 1 84 ? 19.842 -10.622 14.183 1.00 49.44 84 THR A C 1
ATOM 688 O O . THR A 1 84 ? 21.014 -10.574 14.555 1.00 49.44 84 THR A O 1
ATOM 691 N N . SER A 1 85 ? 19.418 -11.516 13.292 1.00 45.88 85 SER A N 1
ATOM 692 C CA . SER A 1 85 ? 20.297 -12.155 12.336 1.00 45.88 85 SER A CA 1
ATOM 693 C C . SER A 1 85 ? 20.799 -11.021 11.448 1.00 45.88 85 SER A C 1
ATOM 695 O O . SER A 1 85 ? 20.173 -10.620 10.471 1.00 45.88 85 SER A O 1
ATOM 697 N N . SER A 1 86 ? 21.862 -10.398 11.951 1.00 49.81 86 SER A N 1
ATOM 698 C CA . SER A 1 86 ? 22.908 -9.634 11.294 1.00 49.81 86 SER A CA 1
ATOM 699 C C . SER A 1 86 ? 22.698 -9.357 9.811 1.00 49.81 86 SER A C 1
ATOM 701 O O . SER A 1 86 ? 23.372 -9.947 8.978 1.00 49.81 86 SER A O 1
ATOM 703 N N . ILE A 1 87 ? 21.880 -8.364 9.470 1.00 51.94 87 ILE A N 1
ATOM 704 C CA . ILE A 1 87 ? 22.076 -7.625 8.223 1.00 51.94 87 ILE A CA 1
ATOM 705 C C . ILE A 1 87 ? 21.884 -6.137 8.554 1.00 51.94 87 ILE A C 1
ATOM 707 O O . ILE A 1 87 ? 20.771 -5.667 8.754 1.00 51.94 87 ILE A O 1
ATOM 711 N N . ASN A 1 88 ? 23.009 -5.414 8.660 1.00 46.00 88 ASN A N 1
ATOM 712 C CA . ASN A 1 88 ? 23.151 -3.941 8.710 1.00 46.00 88 ASN A CA 1
ATOM 713 C C . ASN A 1 88 ? 23.395 -3.196 10.045 1.00 46.00 88 ASN A C 1
ATOM 715 O O . ASN A 1 88 ? 23.311 -1.972 10.049 1.00 46.00 88 ASN A O 1
ATOM 719 N N . LYS A 1 89 ? 23.866 -3.835 11.131 1.00 42.84 89 LYS A N 1
ATOM 720 C CA . LYS A 1 89 ? 24.506 -3.098 12.262 1.00 42.84 89 LYS A CA 1
ATOM 721 C C . LYS A 1 89 ? 26.035 -2.925 12.156 1.00 42.84 89 LYS A C 1
ATOM 723 O O . LYS A 1 89 ? 26.665 -2.392 13.065 1.00 42.84 89 LYS A O 1
ATOM 728 N N . LYS A 1 90 ? 26.666 -3.291 11.032 1.00 44.22 90 LYS A N 1
ATOM 729 C CA . LYS A 1 90 ? 28.132 -3.176 10.868 1.00 44.22 90 LYS A CA 1
ATOM 730 C C . LYS A 1 90 ? 28.677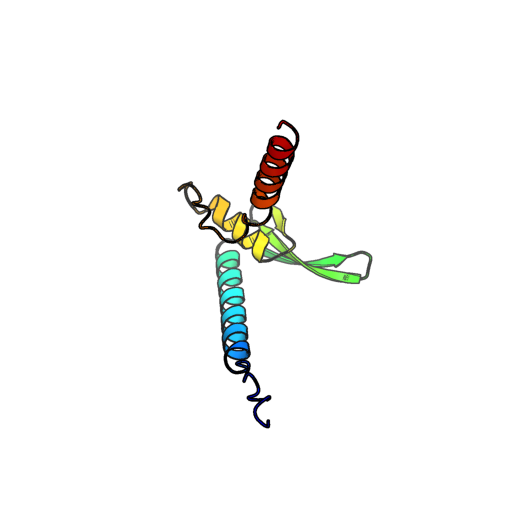 -1.748 10.679 1.00 44.22 90 LYS A C 1
ATOM 732 O O . LYS A 1 90 ? 29.891 -1.597 10.704 1.00 44.22 90 LYS A O 1
ATOM 737 N N . LYS A 1 91 ? 27.853 -0.701 10.527 1.00 47.47 91 LYS A N 1
ATOM 738 C CA . LYS A 1 91 ? 28.377 0.674 10.352 1.00 47.47 91 LYS A CA 1
ATOM 739 C C . LYS A 1 91 ? 28.531 1.487 11.639 1.00 47.47 91 LYS A C 1
ATOM 741 O O . LYS A 1 91 ? 29.385 2.363 11.670 1.00 47.47 91 LYS A O 1
ATOM 746 N N . GLU A 1 92 ? 27.805 1.185 12.713 1.00 50.09 92 GLU A N 1
ATOM 747 C CA . GLU A 1 92 ? 27.897 2.009 13.931 1.00 50.09 92 GLU A CA 1
ATOM 748 C C . GLU A 1 92 ? 28.987 1.526 14.904 1.00 50.09 92 GLU A C 1
ATOM 750 O O . GLU A 1 92 ? 29.707 2.329 15.493 1.00 50.09 92 GLU A O 1
ATOM 755 N N . MET A 1 93 ? 29.228 0.212 14.986 1.00 49.53 93 MET A N 1
ATOM 756 C CA . MET A 1 93 ? 30.218 -0.343 15.921 1.00 49.53 93 MET A CA 1
ATOM 757 C C . MET A 1 93 ? 31.679 -0.084 15.512 1.00 49.53 93 MET A C 1
ATOM 759 O O . MET A 1 93 ? 32.579 -0.146 16.352 1.00 49.53 93 MET A O 1
ATOM 763 N N . VAL A 1 94 ? 31.930 0.252 14.240 1.00 55.25 94 VAL A N 1
ATOM 764 C CA . VAL A 1 94 ? 33.261 0.700 13.796 1.00 55.25 94 VAL A CA 1
ATOM 765 C C . VAL A 1 94 ? 33.570 2.080 14.371 1.00 55.25 94 VAL A C 1
ATOM 767 O O . VAL A 1 94 ? 34.715 2.330 14.736 1.00 55.25 94 VAL A O 1
ATOM 770 N N . LYS A 1 95 ? 32.564 2.949 14.550 1.00 53.94 95 LYS A N 1
ATOM 771 C CA . LYS A 1 95 ? 32.787 4.296 15.087 1.00 53.94 95 LYS A CA 1
ATOM 772 C C . LYS A 1 95 ? 33.211 4.247 16.558 1.00 53.94 95 LYS A C 1
ATOM 774 O O . LYS A 1 95 ? 34.187 4.895 16.918 1.00 53.94 95 LYS A O 1
ATOM 779 N N . CYS A 1 96 ? 32.585 3.398 17.380 1.00 50.28 96 CYS A N 1
ATOM 780 C CA . CYS A 1 96 ? 33.007 3.212 18.774 1.00 50.28 96 CYS A CA 1
ATOM 781 C C . CYS A 1 96 ? 34.374 2.522 18.900 1.00 50.28 96 CYS A C 1
ATOM 783 O O . CYS A 1 96 ? 35.174 2.928 19.741 1.00 50.28 96 CYS A O 1
ATOM 785 N N . ARG A 1 97 ? 34.694 1.526 18.055 1.00 57.34 97 ARG A N 1
ATOM 786 C CA . ARG A 1 97 ? 36.025 0.885 18.092 1.00 57.34 97 ARG A CA 1
ATOM 787 C C . ARG A 1 97 ? 37.132 1.819 17.621 1.00 57.34 97 ARG A C 1
ATOM 789 O O . ARG A 1 97 ? 38.192 1.842 18.238 1.00 57.34 97 ARG A O 1
ATOM 796 N N . LEU A 1 98 ? 36.884 2.612 16.579 1.00 58.53 98 LEU A N 1
ATOM 797 C CA . LEU A 1 98 ? 37.862 3.578 16.091 1.00 58.53 98 LEU A CA 1
ATOM 798 C C . LEU A 1 98 ? 38.081 4.695 17.114 1.00 58.53 98 LEU A C 1
ATOM 800 O O . LEU A 1 98 ? 39.227 5.055 17.362 1.00 58.53 98 LEU A O 1
ATOM 804 N N . HIS A 1 99 ? 37.019 5.181 17.763 1.00 56.25 99 HIS A N 1
ATOM 805 C CA . HIS A 1 99 ? 37.145 6.198 18.806 1.00 56.25 99 HIS A CA 1
ATOM 806 C C . HIS A 1 99 ? 37.874 5.658 20.043 1.00 56.25 99 HIS A C 1
ATOM 808 O O . HIS A 1 99 ? 38.799 6.292 20.536 1.00 56.25 99 HIS A O 1
ATOM 814 N N . HIS A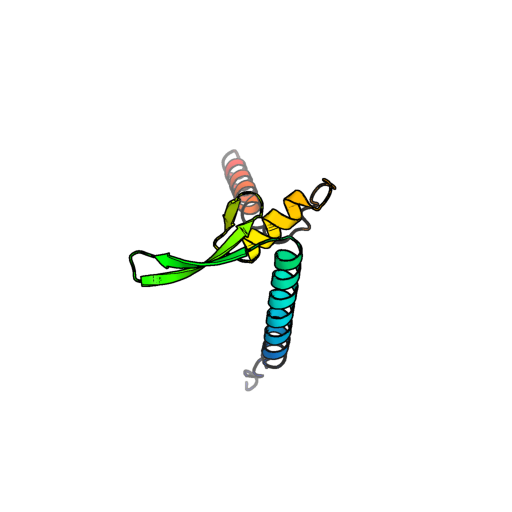 1 100 ? 37.558 4.440 20.490 1.00 58.81 100 HIS A N 1
ATOM 815 C CA . HIS A 1 100 ? 38.259 3.824 21.617 1.00 58.81 100 HIS A CA 1
ATOM 816 C C . HIS A 1 100 ? 39.738 3.520 21.297 1.00 58.81 100 HIS A C 1
ATOM 818 O O . HIS A 1 100 ? 40.595 3.632 22.173 1.00 58.81 100 HIS A O 1
ATOM 824 N N . MET A 1 101 ? 40.075 3.166 20.051 1.00 63.81 101 MET A N 1
ATOM 825 C CA . MET A 1 101 ? 41.475 3.009 19.628 1.00 63.81 101 MET A CA 1
ATOM 826 C C . MET A 1 101 ? 42.220 4.349 19.573 1.00 63.81 101 MET A C 1
ATOM 828 O O . MET A 1 101 ? 43.382 4.399 19.968 1.00 63.81 101 MET A O 1
ATOM 832 N N . HIS A 1 102 ? 41.565 5.431 19.137 1.00 62.97 102 HIS A N 1
ATOM 833 C CA . HIS A 1 102 ? 42.182 6.762 19.100 1.00 62.97 102 HIS A CA 1
ATOM 834 C C . HIS A 1 102 ? 42.401 7.339 20.500 1.00 62.97 102 HIS A C 1
ATOM 836 O O . HIS A 1 102 ? 43.480 7.858 20.768 1.00 62.97 102 HIS A O 1
ATOM 842 N N . VAL A 1 103 ? 41.438 7.184 21.415 1.00 67.19 103 VAL A N 1
ATOM 843 C CA . VAL A 1 103 ? 41.594 7.663 22.799 1.00 67.19 103 VAL A CA 1
ATOM 844 C C . VAL A 1 103 ? 42.723 6.915 23.517 1.00 67.19 103 VAL A C 1
ATOM 846 O O . VAL A 1 103 ? 43.523 7.542 24.201 1.00 67.19 103 VAL A O 1
ATOM 849 N N . ARG A 1 104 ? 42.869 5.597 23.303 1.00 59.97 104 ARG A N 1
ATOM 850 C CA . ARG A 1 104 ? 43.976 4.833 23.908 1.00 59.97 104 ARG A CA 1
ATOM 851 C C . ARG A 1 104 ? 45.356 5.140 23.324 1.00 59.97 104 ARG A C 1
ATOM 853 O O . ARG A 1 104 ? 46.340 4.910 24.013 1.00 59.97 104 ARG A O 1
ATOM 860 N N . ARG A 1 105 ? 45.449 5.639 22.087 1.00 64.44 105 ARG A N 1
ATOM 861 C CA . ARG A 1 105 ? 46.737 6.021 21.484 1.00 64.44 105 ARG A CA 1
ATOM 862 C C . ARG A 1 105 ? 47.262 7.362 22.010 1.00 64.44 105 ARG A C 1
ATOM 864 O O . ARG A 1 105 ? 48.455 7.590 21.927 1.00 64.44 105 ARG A O 1
ATOM 871 N N . LEU A 1 106 ? 46.399 8.226 22.546 1.00 63.34 106 LEU A N 1
ATOM 872 C CA . LEU A 1 106 ? 46.787 9.549 23.056 1.00 63.34 106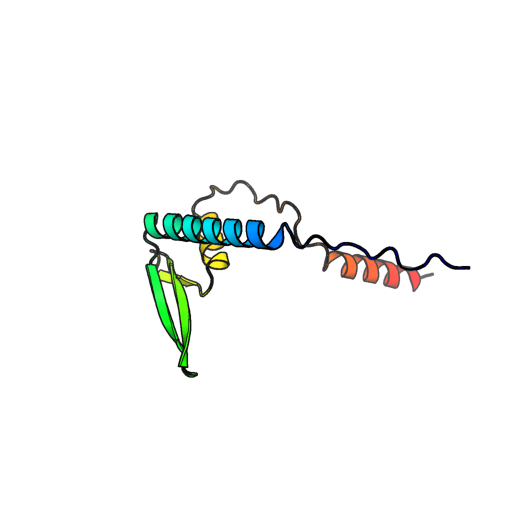 LEU A CA 1
ATOM 873 C C . LEU A 1 106 ? 47.189 9.559 24.542 1.00 63.34 106 LEU A C 1
ATOM 875 O O . LEU A 1 106 ? 47.537 10.614 25.056 1.00 63.34 106 LEU A O 1
ATOM 879 N N . GLN A 1 107 ? 47.113 8.420 25.239 1.00 58.81 107 GLN A N 1
ATOM 880 C CA . GLN A 1 107 ? 47.481 8.307 26.660 1.00 58.81 107 GLN A CA 1
ATOM 881 C C . GLN A 1 107 ? 48.775 7.511 26.912 1.00 58.81 107 GLN A C 1
ATOM 883 O O . GLN A 1 107 ? 49.036 7.130 28.051 1.00 58.81 107 GLN A O 1
ATOM 888 N N . GLN A 1 108 ? 49.575 7.258 25.876 1.00 56.09 108 GLN A N 1
ATOM 889 C CA . GLN A 1 108 ? 50.972 6.826 26.002 1.00 56.09 108 GLN A CA 1
ATOM 890 C C . GLN A 1 108 ? 51.855 7.855 25.311 1.00 56.09 108 GLN A C 1
ATOM 892 O O . GLN A 1 108 ? 52.956 8.106 25.838 1.00 56.09 108 GLN A O 1
#

Foldseek 3Di:
DDDPDPDPPDDPPCPVVVVVVVVVVLVVLVVVLVVQVWDWDWDQDPVRDTFIWIAHPVGDIDRDSVVVVVVVCVVPPDPPPPPPPDDPPVPPVVVVVVVVVVVVVVPD

InterPro domains:
  IPR054292 Domain of unknown function DUF7028 [PF22970] (16-73)

pLDDT: mean 78.59, std 19.52, range [42.84, 98.0]

Secondary structure (DSSP, 8-state):
------------SHHHHHHHHHHHHHHHHHHHHHHTT-EEEEEE-TTS-EEEEEE-TTS-EESSHHHHHHHHHHHHS--------SSS-TTTHHHHHHHHHHHHHTT-

Radius of gyration: 23.01 Å; chains: 1; bounding box: 62×34×50 Å